Protein AF-A0A7C3H1H2-F1 (afdb_monomer_lite)

Radius of gyration: 23.05 Å; chains: 1; bounding box: 25×56×51 Å

pLDDT: mean 82.69, std 13.49, range [58.16, 97.75]

Foldseek 3Di:
DVVVVVVVVVVVVVVVVPPPPPDPPLDLVQAQEEEEAEDPDPDVVVLCVSVVVVVVVCVVQPVSHYHYHYD

Structure (mmCIF, N/CA/C/O backbone):
data_AF-A0A7C3H1H2-F1
#
_entry.id   AF-A0A7C3H1H2-F1
#
loop_
_atom_site.group_PDB
_atom_site.id
_atom_site.type_symbol
_atom_site.label_atom_id
_atom_site.label_alt_id
_atom_site.label_comp_id
_atom_site.label_asym_id
_atom_site.label_entity_id
_atom_site.label_seq_id
_atom_site.pdbx_PDB_ins_code
_atom_site.Cartn_x
_atom_site.Cartn_y
_atom_site.Cartn_z
_atom_site.occupancy
_atom_site.B_iso_or_equiv
_atom_site.auth_seq_id
_atom_site.auth_comp_id
_atom_site.auth_asym_id
_atom_site.auth_atom_id
_atom_site.pdbx_PDB_model_num
ATOM 1 N N . MET A 1 1 ? -7.336 -48.022 32.585 1.00 59.19 1 MET A N 1
ATOM 2 C CA . MET A 1 1 ? -6.842 -47.533 31.274 1.00 59.19 1 MET A CA 1
ATOM 3 C C . MET A 1 1 ? -7.700 -46.414 30.672 1.00 59.19 1 MET A C 1
ATOM 5 O O . MET A 1 1 ? -7.135 -45.452 30.182 1.00 59.19 1 MET A O 1
ATOM 9 N N . LYS A 1 2 ? -9.043 -46.462 30.736 1.00 58.16 2 LYS A N 1
ATOM 10 C CA . LYS A 1 2 ? -9.903 -45.397 30.164 1.00 58.16 2 LYS A CA 1
ATOM 11 C C . LYS A 1 2 ? -9.796 -44.035 30.884 1.00 58.16 2 LYS A C 1
ATOM 13 O O . LYS A 1 2 ? -9.760 -42.999 30.235 1.00 58.16 2 LYS A O 1
ATOM 18 N N . LYS A 1 3 ? -9.680 -44.035 32.221 1.00 59.66 3 LYS A N 1
ATOM 19 C CA . LYS A 1 3 ? -9.552 -42.805 33.034 1.00 59.66 3 LYS A CA 1
ATOM 20 C C . LYS A 1 3 ? -8.210 -42.087 32.841 1.00 59.66 3 LYS A C 1
ATOM 22 O O . LYS A 1 3 ? -8.184 -40.868 32.782 1.00 59.66 3 LYS A O 1
ATOM 27 N N . THR A 1 4 ? -7.116 -42.837 32.690 1.00 67.62 4 THR A N 1
ATOM 28 C CA . THR A 1 4 ? -5.778 -42.280 32.421 1.00 67.62 4 THR A CA 1
ATOM 29 C C . THR A 1 4 ? -5.686 -41.689 31.016 1.00 67.62 4 THR A C 1
ATOM 31 O O . THR A 1 4 ? -5.078 -40.643 30.841 1.00 67.62 4 THR A O 1
ATOM 34 N N . PHE A 1 5 ? -6.360 -42.303 30.038 1.00 68.00 5 PHE A N 1
ATOM 35 C CA . PHE A 1 5 ? -6.488 -41.756 28.686 1.00 68.00 5 PHE A CA 1
ATOM 36 C C . PHE A 1 5 ? -7.310 -40.456 28.665 1.00 68.00 5 PHE A C 1
ATOM 38 O O . PHE A 1 5 ? -6.912 -39.481 28.039 1.00 68.00 5 PHE A O 1
ATOM 45 N N . SER A 1 6 ? -8.412 -40.409 29.421 1.00 69.69 6 SER A N 1
ATOM 46 C CA . SER A 1 6 ? -9.231 -39.197 29.566 1.00 69.69 6 SER A CA 1
ATOM 47 C C . SER A 1 6 ? -8.484 -38.053 30.257 1.00 69.69 6 SER A C 1
ATOM 49 O O . SER A 1 6 ? -8.700 -36.895 29.913 1.00 69.69 6 SER A O 1
ATOM 51 N N . LEU A 1 7 ? -7.612 -38.365 31.221 1.00 71.12 7 LEU A N 1
ATOM 52 C CA . LEU A 1 7 ? -6.814 -37.363 31.925 1.00 71.12 7 LEU A CA 1
ATOM 53 C C . LEU A 1 7 ? -5.685 -36.812 31.041 1.00 71.12 7 LEU A C 1
ATOM 55 O O . LEU A 1 7 ? -5.423 -35.614 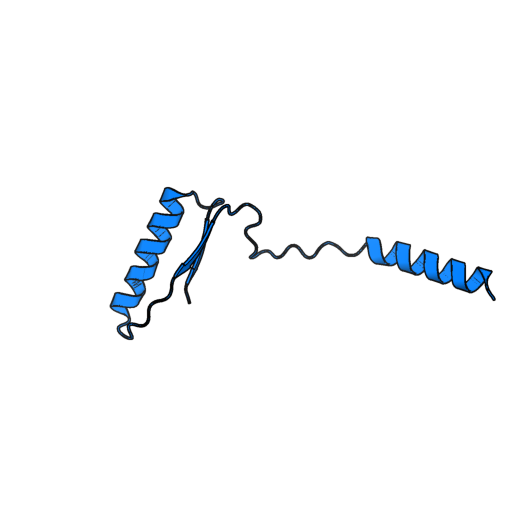31.070 1.00 71.12 7 LEU A O 1
ATOM 59 N N . LEU A 1 8 ? -5.072 -37.664 30.207 1.00 71.12 8 LEU A N 1
ATOM 60 C CA . LEU A 1 8 ? -4.096 -37.224 29.208 1.00 71.12 8 LEU A CA 1
ATOM 61 C C . LEU A 1 8 ? -4.742 -36.300 28.170 1.00 71.12 8 LEU A C 1
ATOM 63 O O . LEU A 1 8 ? -4.195 -35.243 27.880 1.00 71.12 8 LEU A O 1
ATOM 67 N N . LEU A 1 9 ? -5.925 -36.665 27.667 1.00 71.69 9 LEU A N 1
ATOM 68 C CA . LEU A 1 9 ? -6.653 -35.869 26.678 1.00 71.69 9 LEU A CA 1
ATOM 69 C C . LEU A 1 9 ? -7.057 -34.493 27.232 1.00 71.69 9 LEU A C 1
ATOM 71 O O . LEU A 1 9 ? -6.909 -33.483 26.549 1.00 71.69 9 LEU A O 1
ATOM 75 N N . ALA A 1 10 ? -7.502 -34.438 28.491 1.00 69.50 10 ALA A N 1
ATOM 76 C CA . ALA A 1 10 ? -7.802 -33.177 29.167 1.00 69.50 10 ALA A CA 1
ATOM 77 C C . ALA A 1 10 ? -6.547 -32.303 29.351 1.00 69.50 10 ALA A C 1
ATOM 79 O O . ALA A 1 10 ? -6.609 -31.091 29.150 1.00 69.50 10 ALA A O 1
ATOM 80 N N . ALA A 1 11 ? -5.397 -32.908 29.668 1.00 68.56 11 ALA A N 1
ATOM 81 C CA . ALA A 1 11 ? -4.132 -32.187 29.794 1.00 68.56 11 ALA A CA 1
ATOM 82 C C . ALA A 1 11 ? -3.641 -31.612 28.452 1.00 68.56 11 ALA A C 1
ATOM 84 O O . ALA A 1 11 ? -3.101 -30.510 28.425 1.00 68.56 11 ALA A O 1
ATOM 85 N N . THR A 1 12 ? -3.865 -32.306 27.331 1.00 66.19 12 THR A N 1
ATOM 86 C CA . THR A 1 12 ? -3.481 -31.812 25.995 1.00 66.19 12 THR A CA 1
ATOM 87 C C . THR A 1 12 ? -4.332 -30.621 25.546 1.00 66.19 12 THR A C 1
ATOM 89 O O . THR A 1 12 ? -3.809 -29.686 24.947 1.00 66.19 12 THR A O 1
ATOM 92 N N . ILE A 1 13 ? -5.626 -30.609 25.882 1.00 71.94 13 ILE A N 1
ATOM 93 C CA . ILE A 1 13 ? -6.530 -29.489 25.566 1.00 71.94 13 ILE A CA 1
ATOM 94 C C . ILE A 1 13 ? -6.161 -28.242 26.384 1.00 71.94 13 ILE A C 1
ATOM 96 O O . ILE A 1 13 ? -6.137 -27.137 25.848 1.00 71.94 13 ILE A O 1
ATOM 100 N N . LEU A 1 14 ? -5.813 -28.421 27.663 1.00 67.00 14 LEU A N 1
ATOM 101 C CA . LEU A 1 14 ? -5.375 -27.326 28.535 1.00 67.00 14 LEU A CA 1
ATOM 102 C C . LEU A 1 14 ? -4.041 -26.710 28.090 1.00 67.00 14 LEU A C 1
ATOM 104 O O . LEU A 1 14 ? -3.849 -25.508 28.249 1.00 67.00 14 LEU A O 1
ATOM 108 N N . LEU A 1 15 ? -3.140 -27.504 27.503 1.00 63.22 15 LEU A N 1
ATOM 109 C CA . LEU A 1 15 ? -1.862 -27.009 26.985 1.00 63.22 15 LEU A CA 1
ATOM 110 C C . LEU A 1 15 ? -1.999 -26.330 25.609 1.00 63.22 15 LEU A C 1
ATOM 112 O O . LEU A 1 15 ? -1.278 -25.379 25.325 1.00 63.22 15 LEU A O 1
ATOM 116 N N . GLY A 1 16 ? -2.938 -26.781 24.768 1.00 63.94 16 GLY A N 1
ATOM 117 C CA . GLY A 1 16 ? -3.171 -26.216 23.433 1.00 63.94 16 GLY A CA 1
ATOM 118 C C . GLY A 1 16 ? -3.7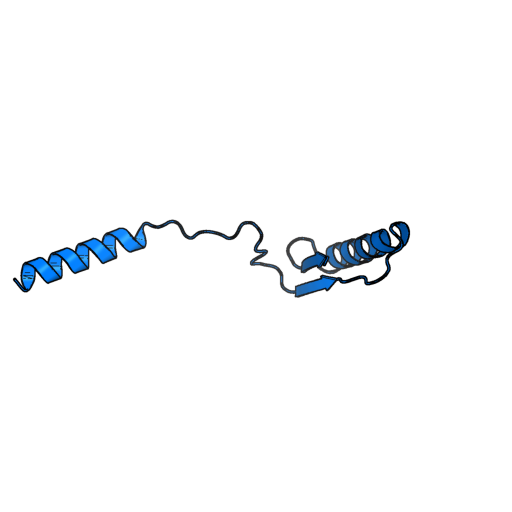76 -24.806 23.430 1.00 63.94 16 GLY A C 1
ATOM 119 O O . GLY A 1 16 ? -3.541 -24.051 22.493 1.00 63.94 16 GLY A O 1
ATOM 120 N N . GLY A 1 17 ? -4.511 -24.422 24.480 1.00 62.62 17 GLY A N 1
ATOM 121 C CA . GLY A 1 17 ? -5.124 -23.090 24.605 1.00 62.62 17 GLY A CA 1
ATOM 122 C C . GLY A 1 17 ? -4.181 -21.969 25.065 1.00 62.62 17 GLY A C 1
ATOM 123 O O . GLY A 1 17 ? -4.593 -20.814 25.102 1.00 62.62 17 GLY A O 1
ATOM 124 N N . LEU A 1 18 ? -2.938 -22.297 25.433 1.00 61.56 18 LEU A N 1
ATOM 125 C CA . LEU A 1 18 ? -1.920 -21.344 25.902 1.00 61.56 18 LEU A CA 1
ATOM 126 C C . LEU A 1 18 ? -0.958 -20.890 24.798 1.00 61.56 18 LEU A C 1
ATOM 128 O O . LEU A 1 18 ? -0.064 -20.088 25.068 1.00 61.56 18 LEU A O 1
ATOM 132 N N . LEU A 1 19 ? -1.112 -21.395 23.570 1.00 69.56 19 LEU A N 1
ATOM 133 C CA . LEU A 1 19 ? -0.319 -20.904 22.452 1.00 69.56 19 LEU A CA 1
ATOM 134 C C . LEU A 1 19 ? -0.783 -19.477 22.126 1.00 69.56 19 LEU A C 1
ATOM 136 O O . LEU A 1 19 ? -1.961 -19.293 21.809 1.00 69.56 19 LEU A O 1
ATOM 140 N N . PRO A 1 20 ? 0.097 -18.462 22.221 1.00 66.81 20 PRO A N 1
ATOM 141 C CA . PRO A 1 20 ? -0.253 -17.127 21.768 1.00 66.81 20 PRO A CA 1
ATOM 142 C C . PRO A 1 20 ? -0.653 -17.220 20.297 1.00 66.81 20 PRO A C 1
ATOM 144 O O . PRO A 1 20 ? 0.023 -17.879 19.503 1.00 66.81 20 PRO A O 1
ATOM 147 N N . ALA A 1 21 ? -1.773 -16.590 19.941 1.00 67.88 21 ALA A N 1
ATOM 148 C CA . ALA A 1 21 ? -2.131 -16.423 18.544 1.00 67.88 21 ALA A CA 1
ATOM 149 C C . ALA A 1 21 ? -0.955 -15.723 17.852 1.00 67.88 21 ALA A C 1
ATOM 151 O O . ALA A 1 21 ? -0.543 -14.643 18.278 1.00 67.88 21 ALA A O 1
ATOM 152 N N . ILE A 1 22 ? -0.385 -16.367 16.833 1.00 67.56 22 ILE A N 1
ATOM 153 C CA . ILE A 1 22 ? 0.620 -15.744 15.977 1.00 67.56 22 ILE A CA 1
ATOM 154 C C . ILE A 1 22 ? -0.142 -14.672 15.200 1.00 67.56 22 ILE A C 1
ATOM 156 O O . ILE A 1 22 ? -0.853 -14.979 14.245 1.00 67.56 22 ILE A O 1
ATOM 160 N N . ALA A 1 23 ? -0.092 -13.437 15.691 1.00 62.25 23 ALA A N 1
ATOM 161 C CA . ALA A 1 23 ? -0.540 -12.289 14.930 1.00 62.25 23 ALA A CA 1
ATOM 162 C C . ALA A 1 23 ? 0.456 -12.120 13.781 1.00 62.25 23 ALA A C 1
ATOM 164 O O . ALA A 1 23 ? 1.654 -11.974 14.017 1.00 62.25 23 ALA A O 1
ATOM 165 N N . ASP A 1 24 ? -0.033 -12.223 12.552 1.00 68.25 24 ASP A N 1
ATOM 166 C CA . ASP A 1 24 ? 0.754 -11.929 11.363 1.00 68.25 24 ASP A CA 1
ATOM 167 C C . ASP A 1 24 ? 0.976 -10.408 11.337 1.00 68.25 24 ASP A C 1
ATOM 169 O O . ASP A 1 24 ? 0.032 -9.659 11.078 1.00 68.25 24 ASP A O 1
ATOM 173 N N . GLU A 1 25 ? 2.171 -9.945 11.727 1.00 63.44 25 GLU A N 1
ATOM 174 C CA . GLU A 1 25 ? 2.504 -8.511 11.829 1.00 63.44 25 GLU A CA 1
ATOM 175 C C . GLU A 1 25 ? 2.327 -7.774 10.494 1.00 63.44 25 GLU A C 1
ATOM 177 O O . GLU A 1 25 ? 2.024 -6.581 10.498 1.00 63.44 25 GLU A O 1
ATOM 182 N N . ASP A 1 26 ? 2.454 -8.485 9.369 1.00 65.81 26 ASP A N 1
ATOM 183 C CA . ASP A 1 26 ? 2.265 -7.927 8.029 1.00 65.81 26 ASP A CA 1
ATOM 184 C C . ASP A 1 26 ? 0.796 -7.931 7.590 1.00 65.81 26 ASP A C 1
ATOM 186 O O . ASP A 1 26 ? 0.416 -7.239 6.639 1.00 65.81 26 ASP A O 1
ATOM 190 N N . SER A 1 27 ? -0.066 -8.680 8.283 1.00 70.00 27 SER A N 1
ATOM 191 C CA . SER A 1 27 ? -1.493 -8.607 8.014 1.00 70.00 27 SER A CA 1
ATOM 192 C C . SER A 1 27 ? -2.009 -7.240 8.460 1.00 70.00 27 SER A C 1
ATOM 194 O O . SER A 1 27 ? -1.823 -6.816 9.599 1.00 70.00 27 SER A O 1
ATOM 196 N N . LYS A 1 28 ? -2.675 -6.523 7.551 1.00 80.62 28 LYS A N 1
ATOM 197 C CA . LYS A 1 28 ? -3.487 -5.349 7.885 1.00 80.62 28 LYS A CA 1
ATOM 198 C C . LYS A 1 28 ? -4.927 -5.809 8.122 1.00 80.62 28 LYS A C 1
ATOM 200 O O . LYS A 1 28 ? -5.740 -5.728 7.202 1.00 80.62 28 LYS A O 1
ATOM 205 N N . PRO A 1 29 ? -5.289 -6.289 9.329 1.00 78.25 29 PRO A N 1
ATOM 206 C CA . PRO A 1 29 ? -6.601 -6.891 9.589 1.00 78.25 29 PRO A CA 1
ATOM 207 C C . PRO A 1 29 ? -7.768 -5.907 9.436 1.00 78.25 29 PRO A C 1
ATOM 209 O O . PRO A 1 29 ? -8.921 -6.326 9.378 1.00 78.25 29 PRO A O 1
ATOM 212 N N . PHE A 1 30 ? -7.475 -4.606 9.380 1.00 81.44 30 PHE A N 1
ATOM 213 C CA . PHE A 1 30 ? -8.454 -3.531 9.229 1.00 81.44 30 PHE A CA 1
ATOM 214 C C . PHE A 1 30 ? -8.495 -2.938 7.815 1.00 81.44 30 PHE A C 1
ATOM 216 O O . PHE A 1 30 ? -9.295 -2.035 7.567 1.00 81.44 30 PHE A O 1
ATOM 223 N N . ALA A 1 31 ? -7.664 -3.432 6.890 1.00 89.62 31 ALA A N 1
ATOM 224 C CA . ALA A 1 31 ? -7.716 -2.988 5.510 1.00 89.62 31 ALA A CA 1
ATOM 225 C C . ALA A 1 31 ? -9.044 -3.423 4.883 1.00 89.62 31 ALA A C 1
ATOM 227 O O . ALA A 1 31 ? -9.369 -4.606 4.801 1.00 89.62 31 ALA A O 1
ATOM 228 N N . GLU A 1 32 ? -9.811 -2.446 4.418 1.00 94.25 32 GLU A N 1
ATOM 229 C CA . GLU A 1 32 ? -11.071 -2.675 3.717 1.00 94.25 32 GLU A CA 1
ATOM 230 C C . GLU A 1 32 ? -10.806 -3.130 2.274 1.00 94.25 32 GLU A C 1
ATOM 232 O O . GLU A 1 32 ? -11.608 -3.858 1.693 1.00 94.25 32 GLU A O 1
ATOM 237 N N . GLN A 1 33 ? -9.680 -2.694 1.696 1.00 95.00 33 GLN A N 1
ATOM 238 C CA . GLN A 1 33 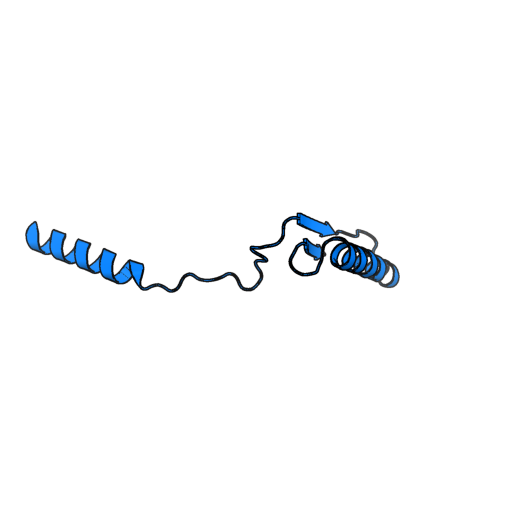? -9.273 -2.975 0.320 1.00 95.00 33 GLN A CA 1
ATOM 239 C C . GLN A 1 33 ? -7.864 -3.576 0.283 1.00 95.00 33 GLN A C 1
ATOM 241 O O . GLN A 1 33 ? -6.958 -3.056 0.935 1.00 95.00 33 GLN A O 1
ATOM 246 N N . ARG A 1 34 ? -7.655 -4.605 -0.547 1.00 94.62 34 ARG A N 1
ATOM 247 C CA . ARG A 1 34 ? -6.322 -5.106 -0.916 1.00 94.62 34 ARG A CA 1
ATOM 248 C C . ARG A 1 34 ? -6.079 -4.876 -2.400 1.00 94.62 34 ARG A C 1
ATOM 250 O O . ARG A 1 34 ? -6.876 -5.307 -3.231 1.00 94.62 34 ARG A O 1
ATOM 257 N N . ILE A 1 35 ? -4.979 -4.209 -2.730 1.00 96.25 35 ILE A N 1
ATOM 258 C CA . ILE A 1 35 ? -4.613 -3.857 -4.101 1.00 96.25 35 ILE A CA 1
ATOM 259 C C . ILE A 1 35 ? -3.188 -4.335 -4.367 1.00 96.25 35 ILE A C 1
ATOM 261 O O . ILE A 1 35 ? -2.256 -3.940 -3.674 1.00 96.25 35 ILE A O 1
ATOM 265 N N . VAL A 1 36 ? -3.024 -5.156 -5.404 1.00 96.06 36 VAL A N 1
ATOM 266 C CA . VAL A 1 36 ? -1.714 -5.607 -5.883 1.00 96.06 36 VAL A CA 1
ATOM 267 C C . VAL A 1 36 ? -1.350 -4.804 -7.127 1.00 96.06 36 VAL A C 1
ATOM 269 O O . VAL A 1 36 ? -2.124 -4.745 -8.084 1.00 96.06 36 VAL A O 1
ATOM 272 N N . LEU A 1 37 ? -0.186 -4.163 -7.106 1.00 95.88 37 LEU A N 1
ATOM 273 C CA . LEU A 1 37 ? 0.342 -3.358 -8.197 1.00 95.88 37 LEU A CA 1
ATOM 274 C C . LEU A 1 37 ? 1.533 -4.078 -8.827 1.00 95.88 37 LEU A C 1
ATOM 276 O O . LEU A 1 37 ? 2.543 -4.301 -8.171 1.00 95.88 37 LEU A O 1
ATOM 280 N N . GLN A 1 38 ? 1.426 -4.389 -10.115 1.00 93.50 38 GLN A N 1
ATOM 281 C CA . GLN A 1 38 ? 2.497 -5.006 -10.892 1.00 93.50 38 GLN A CA 1
ATOM 282 C C . GLN A 1 38 ? 2.906 -4.071 -12.028 1.00 93.50 38 GLN A C 1
ATOM 284 O O . GLN A 1 38 ? 2.057 -3.447 -12.669 1.00 93.50 38 GLN A O 1
ATOM 289 N N . ILE A 1 39 ? 4.202 -4.003 -12.319 1.00 91.62 39 ILE A N 1
ATOM 290 C CA . ILE A 1 39 ? 4.721 -3.286 -13.484 1.00 91.62 39 ILE A CA 1
ATOM 291 C C . ILE A 1 39 ? 5.739 -4.151 -14.229 1.00 91.62 39 ILE A C 1
ATOM 293 O O . ILE A 1 39 ? 6.787 -4.528 -13.715 1.00 91.62 39 ILE A O 1
ATOM 297 N N . SER A 1 40 ? 5.439 -4.443 -15.492 1.00 89.75 40 SER A N 1
ATOM 298 C CA . SER A 1 40 ? 6.265 -5.283 -16.364 1.00 89.75 40 SER A CA 1
ATOM 299 C C . SER A 1 40 ? 7.299 -4.498 -17.185 1.00 89.75 40 SER A C 1
ATOM 301 O O . SER A 1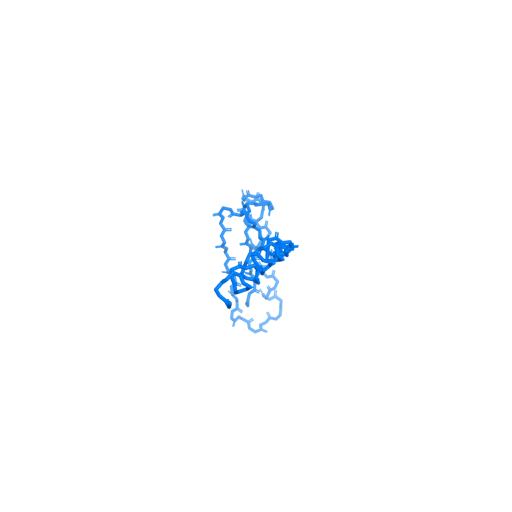 40 ? 7.836 -5.027 -18.157 1.00 89.75 40 SER A O 1
ATOM 303 N N . ASP A 1 41 ? 7.548 -3.225 -16.860 1.00 89.75 41 ASP A N 1
ATOM 304 C CA . ASP A 1 41 ? 8.494 -2.382 -17.600 1.00 89.75 41 ASP A CA 1
ATOM 305 C C . ASP A 1 41 ? 9.914 -2.524 -17.018 1.00 89.75 41 ASP A C 1
ATOM 307 O O . ASP A 1 41 ? 10.120 -2.232 -15.840 1.00 89.75 41 ASP A O 1
ATOM 311 N N . PRO A 1 42 ? 10.919 -2.942 -17.803 1.00 87.44 42 PRO A N 1
ATOM 312 C CA . PRO A 1 42 ? 12.264 -3.182 -17.286 1.00 87.44 42 PRO A CA 1
ATOM 313 C C . PRO A 1 42 ? 13.042 -1.895 -16.963 1.00 87.44 42 PRO A C 1
ATOM 315 O O . PRO A 1 42 ? 14.129 -1.976 -16.395 1.00 87.44 42 PRO A O 1
ATOM 318 N N . ILE A 1 43 ? 12.542 -0.708 -17.333 1.00 93.88 43 ILE A N 1
ATOM 319 C CA . ILE A 1 43 ? 13.243 0.562 -17.117 1.00 93.88 43 ILE A CA 1
ATOM 320 C C . ILE A 1 43 ? 13.105 0.982 -15.642 1.00 93.88 43 ILE A C 1
ATOM 322 O O . ILE A 1 43 ? 12.001 1.333 -15.212 1.00 93.88 43 ILE A O 1
ATOM 326 N N . PRO A 1 44 ? 14.209 1.078 -14.870 1.00 86.69 44 PRO A N 1
ATOM 327 C CA . PRO A 1 44 ? 14.148 1.363 -13.431 1.00 86.69 44 PRO A CA 1
ATOM 328 C C . PRO A 1 44 ? 13.440 2.677 -13.079 1.00 86.69 44 PRO A C 1
ATOM 330 O O . PRO A 1 44 ? 12.731 2.766 -12.086 1.00 86.69 44 PRO A O 1
ATOM 333 N N . MET A 1 45 ? 13.573 3.705 -13.919 1.00 89.44 45 MET A N 1
ATOM 334 C CA . MET A 1 45 ? 12.909 4.992 -13.687 1.00 89.44 45 MET A CA 1
ATOM 335 C C . MET A 1 45 ? 11.377 4.890 -13.759 1.00 89.44 45 MET A C 1
ATOM 337 O O . MET A 1 45 ? 10.670 5.623 -13.071 1.00 89.44 45 MET A O 1
ATOM 341 N N . LYS A 1 46 ? 10.848 3.980 -14.583 1.00 88.44 46 LYS A N 1
ATOM 342 C CA . LYS A 1 46 ? 9.401 3.769 -14.698 1.00 88.44 46 LYS A CA 1
ATOM 343 C C . LYS A 1 46 ? 8.855 2.918 -13.559 1.00 88.44 46 LYS A C 1
ATOM 345 O O . LYS A 1 46 ? 7.708 3.118 -13.176 1.00 88.44 46 LYS A O 1
ATOM 350 N N . GLN A 1 47 ? 9.684 2.060 -12.965 1.00 88.25 47 GLN A N 1
ATOM 351 C CA . GLN A 1 47 ? 9.340 1.312 -11.754 1.00 88.25 47 GLN A CA 1
ATOM 352 C C . GLN A 1 47 ? 8.933 2.253 -10.610 1.00 88.25 47 GLN A C 1
ATOM 354 O O . GLN A 1 47 ? 7.968 1.985 -9.910 1.00 88.25 47 GLN A O 1
ATOM 359 N N . THR A 1 48 ? 9.544 3.438 -10.489 1.00 89.62 48 THR A N 1
ATOM 360 C CA . THR A 1 48 ? 9.153 4.446 -9.483 1.00 89.62 48 THR A CA 1
ATOM 361 C C . THR A 1 48 ? 7.711 4.954 -9.641 1.00 89.62 48 THR A C 1
ATOM 363 O O . THR A 1 48 ? 7.111 5.411 -8.670 1.00 89.62 48 THR A O 1
ATOM 366 N N . LEU A 1 49 ? 7.105 4.855 -10.831 1.00 90.94 49 LEU A N 1
ATOM 367 C CA . LEU A 1 49 ? 5.724 5.302 -11.046 1.00 90.94 49 LEU A CA 1
ATOM 368 C C . LEU A 1 49 ? 4.716 4.490 -10.222 1.00 90.94 49 LEU A C 1
ATOM 370 O O . LEU A 1 49 ? 3.712 5.053 -9.783 1.00 90.94 49 LEU A O 1
ATOM 374 N N . VAL A 1 50 ? 5.004 3.212 -9.945 1.00 94.44 50 VAL A N 1
ATOM 375 C CA . VAL A 1 50 ? 4.142 2.365 -9.107 1.00 94.44 50 VAL A CA 1
ATOM 376 C C . VAL A 1 50 ? 4.054 2.896 -7.671 1.00 94.44 50 VAL A C 1
ATOM 378 O O . VAL A 1 50 ? 2.998 2.825 -7.045 1.00 94.44 50 VAL A O 1
ATOM 381 N N . LEU A 1 51 ? 5.115 3.557 -7.188 1.00 95.06 51 LEU A N 1
ATOM 382 C CA . LEU A 1 51 ? 5.150 4.180 -5.862 1.00 95.06 51 LEU A CA 1
ATOM 383 C C . LEU A 1 51 ? 4.224 5.398 -5.779 1.00 95.06 51 LEU A C 1
ATOM 385 O O . LEU A 1 51 ? 3.592 5.627 -4.749 1.00 95.06 51 LEU A O 1
ATOM 389 N N . ASN A 1 52 ? 4.094 6.165 -6.865 1.00 95.25 52 ASN A N 1
ATOM 390 C CA . ASN A 1 52 ? 3.163 7.2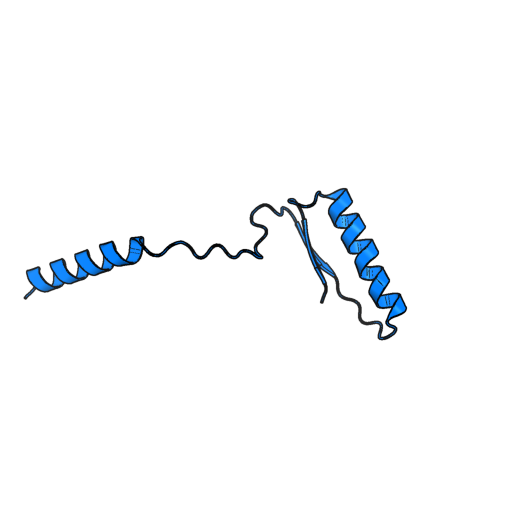95 -6.910 1.00 95.25 52 ASN A CA 1
ATOM 391 C C . ASN A 1 52 ? 1.709 6.820 -6.843 1.00 95.25 52 ASN A C 1
ATOM 393 O O . ASN A 1 52 ? 0.896 7.420 -6.139 1.00 95.25 52 ASN A O 1
ATOM 397 N N . VAL A 1 53 ? 1.388 5.727 -7.542 1.00 95.94 53 VAL A N 1
ATOM 398 C CA . VAL A 1 53 ? 0.054 5.116 -7.492 1.00 95.94 53 VAL A CA 1
ATOM 399 C C . VAL A 1 53 ? -0.230 4.582 -6.090 1.00 95.94 53 VAL A C 1
ATOM 401 O O . VAL A 1 53 ? -1.256 4.939 -5.515 1.00 95.94 53 VAL A O 1
ATOM 404 N N . ALA A 1 54 ? 0.701 3.826 -5.501 1.00 97.00 54 ALA A N 1
ATOM 405 C CA . ALA A 1 54 ? 0.584 3.337 -4.127 1.00 97.00 54 ALA A CA 1
ATOM 406 C C . ALA A 1 54 ? 0.334 4.481 -3.127 1.00 97.00 54 ALA A C 1
ATOM 408 O O . ALA A 1 54 ? -0.602 4.423 -2.331 1.00 97.00 54 ALA A O 1
ATOM 409 N N . ASN A 1 55 ? 1.104 5.571 -3.222 1.00 97.19 55 ASN A N 1
ATOM 410 C CA . ASN A 1 55 ? 0.937 6.753 -2.375 1.00 97.19 55 ASN A CA 1
ATOM 411 C C . ASN A 1 55 ? -0.452 7.395 -2.529 1.00 97.19 55 ASN A C 1
ATOM 413 O O . ASN A 1 55 ? -1.063 7.815 -1.548 1.00 97.19 55 ASN A O 1
ATOM 417 N N . ASN A 1 56 ? -0.980 7.460 -3.752 1.00 97.62 56 ASN A N 1
ATOM 418 C CA . ASN A 1 56 ? -2.312 8.008 -3.994 1.00 97.62 56 ASN A CA 1
ATOM 419 C C . ASN A 1 56 ? -3.418 7.121 -3.410 1.00 97.62 56 ASN A C 1
ATOM 421 O O . ASN A 1 56 ? -4.364 7.651 -2.832 1.00 97.62 56 ASN A O 1
ATOM 425 N N . LEU A 1 57 ? -3.284 5.794 -3.499 1.00 97.75 57 LEU A N 1
ATOM 426 C CA . LEU A 1 57 ? -4.224 4.851 -2.885 1.00 97.75 57 LEU A CA 1
ATOM 427 C C . LEU A 1 57 ? -4.231 4.996 -1.360 1.00 97.75 57 LEU A C 1
ATOM 429 O O . LEU A 1 57 ? -5.298 5.120 -0.764 1.00 97.75 57 LEU A O 1
ATOM 433 N N . ILE A 1 58 ? -3.050 5.075 -0.740 1.00 96.44 58 ILE A N 1
ATOM 434 C CA . ILE A 1 58 ? -2.910 5.284 0.708 1.00 96.44 58 ILE A CA 1
ATOM 435 C C . ILE A 1 58 ? -3.546 6.610 1.138 1.00 96.44 58 ILE A C 1
ATOM 437 O O . ILE A 1 58 ? -4.239 6.653 2.149 1.00 96.44 58 ILE A O 1
ATOM 441 N N . LYS A 1 59 ? -3.363 7.692 0.372 1.00 97.75 59 LYS A N 1
ATOM 442 C CA . LYS A 1 59 ? -4.000 8.989 0.660 1.00 97.75 59 LYS A CA 1
ATOM 443 C C . LYS A 1 59 ? -5.516 8.965 0.481 1.00 97.75 59 LYS A C 1
ATOM 445 O O . LYS A 1 59 ? -6.214 9.660 1.209 1.00 97.75 59 LYS A O 1
ATOM 450 N N . HIS A 1 60 ? -6.010 8.217 -0.502 1.00 97.75 60 HIS A N 1
ATOM 451 C CA . HIS A 1 60 ? -7.434 8.140 -0.804 1.00 97.75 60 HIS A CA 1
ATOM 452 C C . HIS A 1 60 ? -8.195 7.323 0.241 1.00 97.75 60 HIS A C 1
ATOM 454 O O . HIS A 1 60 ? -9.212 7.780 0.755 1.00 97.75 60 HIS A O 1
ATOM 460 N N . TYR A 1 61 ? -7.692 6.132 0.564 1.00 96.50 61 TYR A N 1
ATOM 461 C CA . TYR A 1 61 ? -8.349 5.229 1.503 1.00 96.50 61 TYR A CA 1
ATOM 462 C C . TYR A 1 61 ? -7.966 5.509 2.958 1.00 96.50 61 TYR A C 1
ATOM 464 O O . TYR A 1 61 ? -8.790 5.326 3.844 1.00 96.50 61 TYR A O 1
ATOM 472 N N . GLY A 1 62 ? -6.748 5.982 3.220 1.00 94.69 62 GLY A N 1
ATOM 473 C CA . GLY A 1 62 ? -6.145 6.027 4.552 1.00 94.69 62 GLY A CA 1
ATOM 474 C C . GLY A 1 62 ? -5.237 4.818 4.798 1.00 94.69 62 GLY A C 1
ATOM 475 O O . GLY A 1 62 ? -5.511 3.715 4.328 1.00 94.69 62 GLY A O 1
ATOM 476 N N . VAL A 1 63 ? -4.146 5.027 5.543 1.00 91.69 63 VAL A N 1
ATOM 477 C CA . VAL A 1 63 ? -3.059 4.039 5.731 1.00 91.69 63 VAL A CA 1
ATOM 478 C C . VAL A 1 63 ? -3.519 2.706 6.329 1.00 91.69 63 VAL A C 1
ATOM 480 O O . VAL A 1 63 ? -3.013 1.656 5.933 1.00 91.69 63 VAL A O 1
ATOM 483 N N . ASP A 1 64 ? -4.523 2.750 7.204 1.00 92.31 64 ASP A N 1
ATOM 484 C CA . ASP A 1 64 ? -5.068 1.571 7.885 1.00 92.31 64 ASP A CA 1
ATOM 485 C C . ASP A 1 64 ? -6.152 0.854 7.069 1.00 92.31 64 ASP A C 1
ATOM 487 O O . ASP A 1 64 ? -6.520 -0.274 7.381 1.00 92.31 64 ASP A O 1
ATOM 491 N N . LYS A 1 65 ? -6.678 1.505 6.022 1.00 95.31 65 LYS A N 1
ATOM 492 C CA . LYS A 1 65 ? -7.848 1.041 5.262 1.00 95.31 65 LYS A CA 1
ATOM 493 C C . LYS A 1 65 ? -7.506 0.389 3.930 1.00 95.31 65 LYS A C 1
ATOM 495 O O . LYS A 1 65 ? -8.377 -0.229 3.319 1.00 95.31 65 LYS A O 1
ATOM 500 N N . VAL A 1 66 ? -6.264 0.522 3.473 1.00 95.81 66 VAL A N 1
ATOM 501 C CA . VAL A 1 66 ? -5.792 -0.121 2.249 1.00 95.81 66 VAL A CA 1
ATOM 502 C C . VAL A 1 66 ? -4.492 -0.869 2.488 1.00 95.81 66 VAL A C 1
ATOM 504 O O . VAL A 1 66 ? -3.515 -0.354 3.043 1.00 95.81 66 VAL A O 1
ATOM 507 N N . ASP A 1 67 ? -4.485 -2.104 2.019 1.00 95.50 67 ASP A N 1
ATOM 508 C CA . ASP A 1 67 ? -3.304 -2.926 1.888 1.00 95.50 67 ASP A CA 1
ATOM 509 C C . ASP A 1 67 ? -2.812 -2.869 0.439 1.00 95.50 67 ASP A C 1
ATOM 511 O O . ASP A 1 67 ? -3.563 -3.168 -0.492 1.00 95.50 67 ASP A O 1
ATOM 515 N N . VAL A 1 68 ? -1.579 -2.402 0.243 1.00 95.12 68 VAL A N 1
ATOM 516 C CA . VAL A 1 68 ? -0.983 -2.209 -1.083 1.00 95.12 68 VAL A CA 1
ATOM 517 C C . VAL A 1 68 ? 0.268 -3.062 -1.163 1.00 95.12 68 VAL A C 1
ATOM 519 O O . VAL A 1 68 ? 1.226 -2.824 -0.433 1.00 95.12 68 VAL A O 1
ATOM 522 N N . GLU A 1 69 ? 0.263 -4.012 -2.087 1.00 94.06 69 GLU A N 1
ATOM 523 C CA . GLU A 1 69 ? 1.398 -4.877 -2.392 1.00 94.06 69 GLU A CA 1
ATOM 524 C C . GLU A 1 69 ? 1.963 -4.493 -3.760 1.00 94.06 69 GLU A C 1
ATOM 526 O O . GLU A 1 69 ? 1.208 -4.213 -4.692 1.00 94.06 69 GLU A O 1
ATOM 531 N N . ILE A 1 70 ? 3.287 -4.462 -3.888 1.00 93.62 70 ILE A N 1
ATOM 532 C CA . ILE A 1 70 ? 3.975 -4.187 -5.151 1.00 93.62 70 ILE A CA 1
ATOM 533 C C . ILE A 1 70 ? 4.770 -5.439 -5.515 1.00 93.62 70 ILE A C 1
ATOM 535 O O . ILE A 1 70 ? 5.586 -5.880 -4.706 1.00 93.62 70 ILE A O 1
ATOM 539 N N . VAL A 1 71 ? 4.517 -5.995 -6.703 1.00 90.81 71 VAL A N 1
ATOM 540 C CA . VAL A 1 71 ? 5.084 -7.269 -7.193 1.00 90.81 71 VAL A CA 1
ATOM 541 C C . VAL A 1 71 ? 5.893 -7.113 -8.475 1.00 90.81 71 VAL A C 1
ATOM 543 O O . VAL A 1 71 ? 5.529 -6.264 -9.327 1.00 90.81 71 VAL A O 1
#

Secondary structure (DSSP, 8-state):
-HHHHHHHHHHHHHHHTTSPP---TT--TT-SEEEEE------HHHHHHHHHHHHHHHHHH-TTTEEEEE-

Sequence (71 aa):
MKKTFSLLLAATILLGGL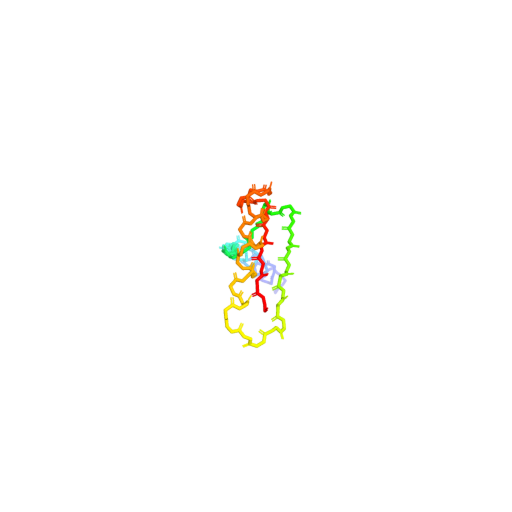LPAIADEDSKPFAEQRIVLQISDPIPMKQTLVLNVANNLIKHYGVDKVDVEIV